Protein AF-U5WAL2-F1 (afdb_monomer_lite)

Secondary structure (DSSP, 8-state):
-EE-BSSGGGGGG--TT-EEEEEE-STT--EEEEEEEEEEEE-SS-TTT-EEEEE--HHHHHHHHH---S-EEEEEE---

pLDDT: mean 82.23, std 10.5, range [48.44, 94.62]

Organism: NCBI:txid1246995

Sequence (80 aa):
MPVRLAEPSALGLIRPGDHVDLFRVDEDAEAIATAALVLDVTGADDPSLGGLLLALTPAEAQRTVTGAGRGYAVLIRPD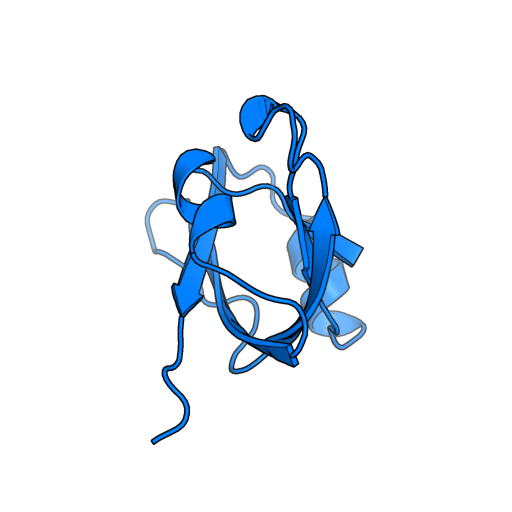G

Radius of gyration: 11.54 Å; chains: 1; bounding box: 32×26×28 Å

Foldseek 3Di:
DWFQALDLVCLVVDAQQWFKFKFFPDPPGDTLDGRWGFHHWPQPVHSNPITTDTDDDPRSVVVRVPDPTSGMHIDTDDPD

Structure (mmCIF, N/CA/C/O backbone):
data_AF-U5WAL2-F1
#
_entry.id   AF-U5WAL2-F1
#
loop_
_atom_site.group_PDB
_atom_site.id
_atom_site.type_symbol
_atom_site.label_atom_id
_atom_site.label_alt_id
_atom_site.label_comp_id
_atom_site.label_asym_id
_atom_site.label_entity_id
_atom_site.label_seq_id
_atom_site.pdbx_PDB_ins_code
_atom_site.Cartn_x
_atom_site.Cartn_y
_atom_site.Cartn_z
_atom_site.occupancy
_atom_site.B_iso_or_equiv
_atom_site.auth_seq_id
_atom_site.auth_comp_id
_atom_site.auth_asym_id
_atom_site.auth_atom_id
_atom_site.pdbx_PDB_model_num
ATOM 1 N N . MET A 1 1 ? 2.398 5.826 4.115 1.00 73.56 1 MET A N 1
ATOM 2 C CA . MET A 1 1 ? 3.879 5.745 4.004 1.00 73.56 1 MET A CA 1
ATOM 3 C C . MET A 1 1 ? 4.234 5.369 2.564 1.00 73.56 1 MET A C 1
ATOM 5 O O . MET A 1 1 ? 3.492 4.557 2.022 1.00 73.56 1 MET A O 1
ATOM 9 N N . PRO A 1 2 ? 5.272 5.956 1.933 1.00 77.12 2 PRO A N 1
ATOM 10 C CA . PRO A 1 2 ? 5.639 5.648 0.547 1.00 77.12 2 PRO A CA 1
ATOM 11 C C . PRO A 1 2 ? 6.379 4.312 0.416 1.00 77.12 2 PRO A C 1
ATOM 13 O O . PRO A 1 2 ? 7.340 4.057 1.139 1.00 77.12 2 PRO A O 1
ATOM 16 N N . VAL A 1 3 ? 5.945 3.485 -0.534 1.00 77.50 3 VAL A N 1
ATOM 17 C CA . VAL A 1 3 ? 6.492 2.160 -0.852 1.00 77.50 3 VAL A CA 1
ATOM 18 C C . VAL A 1 3 ? 6.870 2.112 -2.329 1.00 77.50 3 VAL A C 1
ATOM 20 O O . VAL A 1 3 ? 6.037 2.393 -3.187 1.00 77.50 3 VAL A O 1
ATOM 23 N N . ARG A 1 4 ? 8.114 1.736 -2.642 1.00 81.88 4 ARG A N 1
ATOM 24 C CA . ARG A 1 4 ? 8.576 1.565 -4.029 1.00 81.88 4 ARG A CA 1
ATOM 25 C C . ARG A 1 4 ? 8.444 0.114 -4.466 1.00 81.88 4 ARG A C 1
ATOM 27 O O . ARG A 1 4 ? 8.928 -0.782 -3.773 1.00 81.88 4 ARG A O 1
ATOM 34 N N . LEU A 1 5 ? 7.818 -0.099 -5.618 1.00 78.44 5 LEU A N 1
ATOM 35 C CA . LEU A 1 5 ? 7.694 -1.431 -6.192 1.00 78.44 5 LEU A CA 1
ATOM 36 C C . LEU A 1 5 ? 8.996 -1.858 -6.871 1.00 78.44 5 LEU A C 1
ATOM 38 O O . LEU A 1 5 ? 9.715 -1.030 -7.426 1.00 78.44 5 LEU A O 1
ATOM 42 N N . ALA A 1 6 ? 9.278 -3.158 -6.833 1.00 79.62 6 ALA A N 1
ATOM 43 C CA . ALA A 1 6 ? 10.384 -3.763 -7.564 1.00 79.62 6 ALA A CA 1
ATOM 44 C C . ALA A 1 6 ? 10.160 -3.717 -9.085 1.00 79.62 6 ALA A C 1
ATOM 46 O O . ALA A 1 6 ? 11.121 -3.546 -9.826 1.00 79.62 6 ALA A O 1
ATOM 47 N N . GLU A 1 7 ? 8.901 -3.822 -9.531 1.00 79.81 7 GLU A N 1
ATOM 48 C CA . GLU A 1 7 ? 8.487 -3.628 -10.923 1.00 79.81 7 GLU A CA 1
ATOM 49 C C . GLU A 1 7 ? 7.631 -2.352 -11.028 1.00 79.81 7 GLU A C 1
ATOM 51 O O . GLU A 1 7 ? 6.437 -2.379 -10.713 1.00 79.81 7 GLU A O 1
ATOM 56 N N . PRO A 1 8 ? 8.216 -1.211 -11.436 1.00 75.75 8 PRO A N 1
ATOM 57 C CA . PRO A 1 8 ? 7.521 0.073 -11.440 1.00 75.75 8 PRO A CA 1
ATOM 58 C C . PRO A 1 8 ? 6.319 0.136 -12.386 1.00 75.75 8 PRO A C 1
ATOM 60 O O . PRO A 1 8 ? 5.359 0.851 -12.103 1.00 75.75 8 PRO A O 1
ATOM 63 N N . SER A 1 9 ? 6.331 -0.622 -13.490 1.00 77.69 9 SER A N 1
ATOM 64 C CA . SER A 1 9 ? 5.232 -0.623 -14.467 1.00 77.69 9 SER A CA 1
ATOM 65 C C . SER A 1 9 ? 3.900 -1.109 -13.877 1.00 77.69 9 SER A C 1
ATOM 67 O O . SER A 1 9 ? 2.835 -0.688 -14.333 1.00 77.69 9 SER A O 1
ATOM 69 N N . ALA A 1 10 ? 3.944 -1.907 -12.804 1.00 77.81 10 ALA A N 1
ATOM 70 C CA . ALA A 1 10 ? 2.760 -2.370 -12.085 1.00 77.81 10 ALA A CA 1
ATOM 71 C C . ALA A 1 10 ? 1.982 -1.236 -11.391 1.00 77.81 10 ALA A C 1
ATOM 73 O O . ALA A 1 10 ? 0.791 -1.398 -11.126 1.00 77.81 10 ALA A O 1
ATOM 74 N N . LEU A 1 11 ? 2.604 -0.073 -11.142 1.00 80.06 11 LEU A N 1
ATOM 75 C CA . LEU A 1 11 ? 1.919 1.091 -10.563 1.00 80.06 11 LEU A CA 1
ATOM 76 C C . LEU A 1 11 ? 0.740 1.561 -11.426 1.00 80.06 11 LEU A C 1
ATOM 78 O O . LEU A 1 11 ? -0.262 2.005 -10.881 1.00 80.06 11 LEU A O 1
ATOM 82 N N . GLY A 1 12 ? 0.818 1.413 -12.755 1.00 80.19 12 GLY A N 1
ATOM 83 C CA . GLY A 1 12 ? -0.261 1.814 -13.667 1.00 80.19 12 GLY A CA 1
ATOM 84 C C . GLY A 1 12 ? -1.541 0.975 -13.554 1.00 80.19 12 GLY A C 1
ATOM 85 O O . GLY A 1 12 ? -2.566 1.347 -14.124 1.00 80.19 12 GLY A O 1
ATOM 86 N N . LEU A 1 13 ? -1.494 -0.153 -12.840 1.00 83.62 13 LEU A N 1
ATOM 87 C CA . LEU A 1 13 ? -2.636 -1.048 -12.634 1.00 83.62 13 LEU A CA 1
ATOM 88 C C . LEU A 1 13 ? -3.364 -0.797 -11.311 1.00 83.62 13 LEU A C 1
ATOM 90 O O .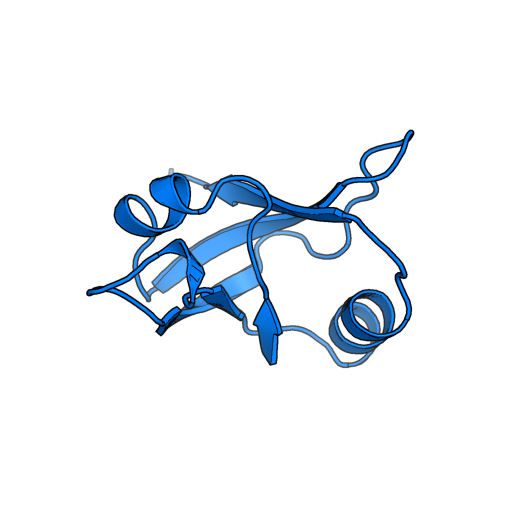 LEU A 1 13 ? -4.490 -1.260 -11.153 1.00 83.62 13 LEU A O 1
ATOM 94 N N . ILE A 1 14 ? -2.727 -0.089 -10.378 1.00 87.38 14 ILE A N 1
ATOM 95 C CA . ILE A 1 14 ? -3.211 0.114 -9.013 1.00 87.38 14 ILE A CA 1
ATOM 96 C C . ILE A 1 14 ? -3.850 1.493 -8.916 1.00 87.38 14 ILE A C 1
ATOM 98 O O . ILE A 1 14 ? -3.333 2.473 -9.456 1.00 87.38 14 ILE A O 1
ATOM 102 N N . ARG A 1 15 ? -4.975 1.586 -8.213 1.00 89.50 15 ARG A N 1
ATOM 103 C CA . ARG A 1 15 ? -5.711 2.832 -8.005 1.00 89.50 15 ARG A CA 1
ATOM 104 C C . ARG A 1 15 ? -5.854 3.149 -6.517 1.00 89.50 15 ARG A C 1
ATOM 106 O O . ARG A 1 15 ? -5.889 2.239 -5.689 1.00 89.50 15 ARG A O 1
ATOM 113 N N . PRO A 1 16 ? -5.979 4.437 -6.153 1.00 91.75 16 PRO A N 1
ATOM 114 C CA . PRO A 1 16 ? -6.430 4.808 -4.818 1.00 91.75 16 PRO A CA 1
ATOM 115 C C . PRO A 1 16 ? -7.776 4.140 -4.505 1.00 91.75 16 PRO A C 1
ATOM 117 O O . PRO A 1 16 ? -8.701 4.209 -5.315 1.00 91.75 16 PRO A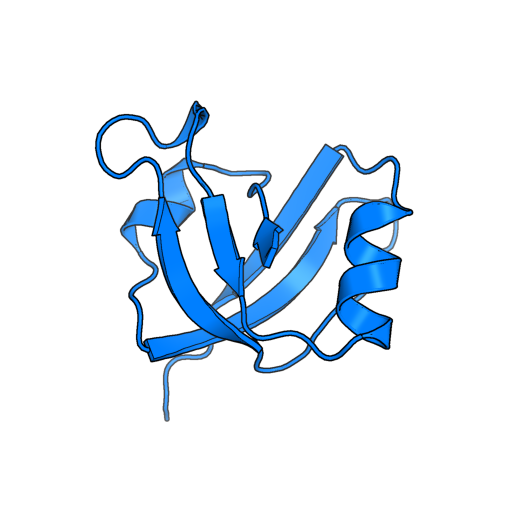 O 1
ATOM 120 N N . GLY A 1 17 ? -7.879 3.510 -3.337 1.00 91.25 17 GLY A N 1
ATOM 121 C CA . GLY A 1 17 ? -9.035 2.711 -2.924 1.00 91.25 17 GLY A CA 1
ATOM 122 C C . GLY A 1 17 ? -8.842 1.197 -3.041 1.00 91.25 17 GLY A C 1
ATOM 123 O O . GLY A 1 17 ? -9.538 0.466 -2.340 1.00 91.25 17 GLY A O 1
ATOM 124 N N . ASP A 1 18 ? -7.883 0.728 -3.846 1.00 92.12 18 ASP A N 1
ATOM 125 C CA . ASP A 1 18 ? -7.586 -0.702 -3.967 1.00 92.12 18 ASP A CA 1
ATOM 126 C C . ASP A 1 18 ? -6.980 -1.262 -2.669 1.00 92.12 18 ASP A C 1
ATOM 128 O O . ASP A 1 18 ? -6.364 -0.540 -1.874 1.00 92.12 18 ASP A O 1
ATOM 132 N N . HIS A 1 19 ? -7.090 -2.579 -2.489 1.00 93.94 19 HIS A N 1
ATOM 133 C CA . HIS A 1 19 ? -6.410 -3.308 -1.422 1.00 93.94 19 HIS A CA 1
ATOM 134 C C . HIS A 1 19 ? -5.291 -4.178 -1.991 1.00 93.94 19 HIS A C 1
ATOM 136 O O . HIS A 1 19 ? -5.483 -4.935 -2.945 1.00 93.94 19 HIS A O 1
ATOM 142 N N . VAL A 1 20 ? -4.115 -4.107 -1.368 1.00 92.56 20 VAL A N 1
ATOM 143 C CA . VAL A 1 20 ? -2.942 -4.877 -1.790 1.00 92.56 20 VAL A CA 1
ATOM 144 C C . VAL A 1 20 ? -2.314 -5.639 -0.633 1.00 92.56 20 VAL A C 1
ATOM 146 O O . VAL A 1 20 ? -2.305 -5.180 0.509 1.00 92.56 20 VAL A O 1
ATOM 149 N N . AS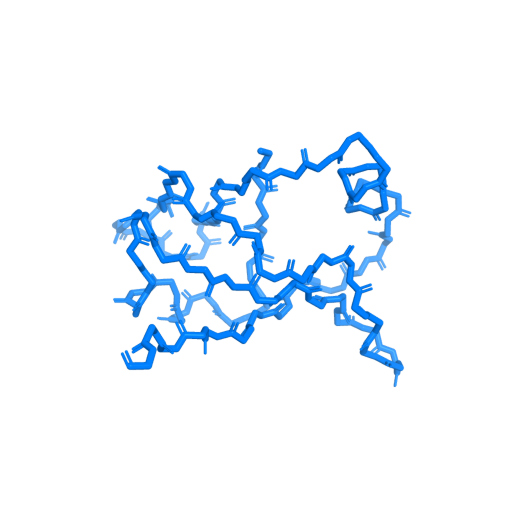P A 1 21 ? -1.735 -6.791 -0.940 1.00 92.81 21 ASP A N 1
ATOM 150 C CA . ASP A 1 21 ? -0.790 -7.447 -0.038 1.00 92.81 21 ASP A CA 1
ATOM 151 C C . ASP A 1 21 ? 0.605 -6.957 -0.354 1.00 92.81 21 ASP A C 1
ATOM 153 O O . ASP A 1 21 ? 0.996 -6.921 -1.518 1.00 92.81 21 ASP A O 1
ATOM 157 N N . LEU A 1 22 ? 1.337 -6.563 0.681 1.00 91.88 22 LEU A N 1
ATOM 158 C CA . LEU A 1 22 ? 2.679 -6.024 0.560 1.00 91.88 22 LEU A CA 1
ATOM 159 C C . LEU A 1 22 ? 3.684 -7.093 0.960 1.00 91.88 22 LEU A C 1
ATOM 161 O O . LEU A 1 22 ? 3.666 -7.563 2.096 1.00 91.88 22 LEU A O 1
ATOM 165 N N . PHE A 1 23 ? 4.607 -7.402 0.060 1.00 90.19 23 PHE A N 1
ATOM 166 C CA . PHE A 1 23 ? 5.683 -8.355 0.287 1.00 90.19 23 PHE A CA 1
ATOM 167 C C . PHE A 1 23 ? 7.030 -7.668 0.149 1.00 90.19 23 PHE A C 1
ATOM 169 O O . PHE A 1 23 ? 7.224 -6.794 -0.704 1.00 90.19 23 PHE A O 1
ATOM 176 N N . ARG A 1 24 ? 7.991 -8.087 0.965 1.00 87.12 24 ARG A N 1
ATOM 177 C CA . ARG A 1 24 ? 9.388 -7.716 0.766 1.00 87.12 24 ARG A CA 1
ATOM 178 C C . ARG A 1 24 ? 10.014 -8.650 -0.266 1.00 87.12 24 ARG A C 1
ATOM 180 O O . ARG A 1 24 ? 9.844 -9.860 -0.191 1.00 87.12 24 ARG A O 1
ATOM 187 N N . VAL A 1 25 ? 10.741 -8.085 -1.230 1.00 81.31 25 VAL A N 1
ATOM 188 C CA . VAL A 1 25 ? 11.496 -8.876 -2.213 1.00 81.31 25 VAL A CA 1
ATOM 189 C C . VAL A 1 25 ? 12.859 -9.232 -1.611 1.00 81.31 25 VAL A C 1
ATOM 191 O O . VAL A 1 25 ? 13.847 -8.515 -1.796 1.00 81.31 25 VAL A O 1
ATOM 194 N N . ASP A 1 26 ? 12.876 -10.313 -0.837 1.00 77.31 26 ASP A N 1
ATOM 195 C CA . ASP A 1 26 ? 14.052 -11.045 -0.352 1.00 77.31 26 ASP A CA 1
ATOM 196 C C . ASP A 1 26 ? 13.947 -12.532 -0.759 1.00 77.31 26 ASP A C 1
ATOM 198 O O . ASP A 1 26 ? 13.121 -12.874 -1.606 1.00 77.31 26 ASP A O 1
ATOM 202 N N . GLU A 1 27 ? 14.815 -13.408 -0.240 1.00 65.00 27 GLU A N 1
ATOM 203 C CA . GLU A 1 27 ? 14.833 -14.828 -0.632 1.00 65.00 27 GLU A CA 1
ATOM 204 C C . GLU A 1 27 ? 13.547 -15.590 -0.250 1.00 65.00 27 GLU A C 1
ATOM 206 O O . GLU A 1 27 ? 13.229 -16.569 -0.922 1.00 65.00 27 GLU A O 1
ATOM 211 N N . ASP A 1 28 ? 12.771 -15.113 0.736 1.00 69.12 28 ASP A N 1
ATOM 212 C CA . ASP A 1 28 ? 11.611 -15.829 1.294 1.00 69.12 28 ASP A CA 1
ATOM 213 C C . ASP A 1 28 ? 10.255 -15.117 1.093 1.00 69.12 28 ASP A C 1
ATOM 215 O O . ASP A 1 28 ? 9.231 -15.598 1.579 1.00 69.12 28 ASP A O 1
ATOM 219 N N . ALA A 1 29 ? 10.211 -14.008 0.343 1.00 70.81 29 ALA A N 1
ATOM 220 C CA . ALA A 1 29 ? 8.989 -13.258 0.022 1.00 70.81 29 ALA A CA 1
ATOM 221 C C . ALA A 1 29 ? 8.074 -13.033 1.248 1.00 70.81 29 ALA A C 1
ATOM 223 O O . ALA A 1 29 ? 6.894 -13.399 1.255 1.00 70.81 29 ALA A O 1
ATOM 224 N N . GLU A 1 30 ? 8.620 -12.433 2.310 1.00 83.50 30 GLU A N 1
ATOM 225 C CA . GLU A 1 30 ? 7.885 -12.199 3.558 1.00 83.50 30 GLU A CA 1
ATOM 226 C C . GLU A 1 30 ? 6.737 -11.188 3.370 1.00 83.50 30 GLU A C 1
ATOM 228 O O . GLU A 1 30 ? 6.938 -10.065 2.890 1.00 83.50 30 GLU A O 1
ATOM 233 N N . ALA A 1 31 ? 5.530 -11.566 3.806 1.00 89.00 31 ALA A N 1
ATOM 234 C CA . ALA A 1 31 ? 4.375 -10.674 3.847 1.00 89.00 31 ALA A CA 1
ATOM 235 C C . ALA A 1 31 ? 4.535 -9.624 4.960 1.00 89.00 31 ALA A C 1
ATOM 237 O O . ALA A 1 31 ? 4.575 -9.943 6.148 1.00 89.00 31 ALA A O 1
ATOM 238 N N . ILE A 1 32 ? 4.587 -8.354 4.568 1.00 90.88 32 ILE A N 1
ATOM 239 C CA . ILE A 1 32 ? 4.704 -7.201 5.465 1.00 90.88 32 ILE A CA 1
ATOM 240 C C . ILE A 1 32 ? 3.333 -6.715 5.921 1.00 90.88 32 ILE A C 1
ATOM 242 O O . ILE A 1 32 ? 3.184 -6.353 7.087 1.00 90.88 32 ILE A O 1
ATOM 246 N N . ALA A 1 33 ? 2.366 -6.689 5.003 1.00 92.62 33 ALA A N 1
ATOM 247 C CA . ALA A 1 33 ? 0.997 -6.258 5.252 1.00 92.62 33 ALA A CA 1
ATOM 248 C C . ALA A 1 33 ? 0.022 -7.031 4.360 1.00 92.62 33 ALA A C 1
ATOM 250 O O . ALA A 1 33 ? 0.369 -7.489 3.270 1.00 92.62 33 ALA A O 1
ATOM 251 N N . THR A 1 34 ? -1.211 -7.164 4.829 1.00 92.94 34 THR A N 1
ATOM 252 C CA . THR A 1 34 ? -2.267 -7.958 4.198 1.00 92.94 34 THR A CA 1
ATOM 253 C C . THR A 1 34 ? -3.507 -7.077 4.078 1.00 92.94 34 THR A C 1
ATOM 255 O O . THR A 1 34 ? -3.955 -6.530 5.081 1.00 92.94 34 THR A O 1
ATOM 258 N N . ALA A 1 35 ? -4.049 -6.930 2.867 1.00 92.50 35 ALA A N 1
ATOM 259 C CA . ALA A 1 35 ? -5.138 -6.006 2.538 1.00 92.50 35 ALA A CA 1
ATOM 260 C C . ALA A 1 35 ? -4.860 -4.552 2.967 1.00 92.50 35 ALA A C 1
ATOM 262 O O . ALA A 1 35 ? -5.717 -3.888 3.548 1.00 92.50 35 ALA A O 1
ATOM 263 N N . ALA A 1 36 ? -3.660 -4.041 2.693 1.00 94.62 36 ALA A N 1
ATOM 264 C CA . ALA A 1 36 ? -3.350 -2.637 2.919 1.00 94.62 36 ALA A CA 1
ATOM 265 C C . ALA A 1 36 ? -4.097 -1.762 1.902 1.00 94.62 36 ALA A C 1
ATOM 267 O O . ALA A 1 36 ? -3.990 -1.980 0.693 1.00 94.62 36 ALA A O 1
ATOM 268 N N . LEU A 1 37 ? -4.823 -0.756 2.394 1.00 94.25 37 LEU A N 1
ATOM 269 C CA . LEU A 1 37 ? -5.511 0.222 1.552 1.00 94.25 37 LEU A CA 1
ATOM 270 C C . LEU A 1 37 ? -4.495 1.123 0.842 1.00 94.25 37 LEU A C 1
ATOM 272 O O . LEU A 1 37 ? -3.616 1.717 1.483 1.00 94.25 37 LEU A O 1
ATOM 276 N N . VAL A 1 38 ? -4.664 1.281 -0.468 1.00 93.19 38 VAL A N 1
ATOM 277 C CA . VAL A 1 38 ? -3.928 2.252 -1.278 1.00 93.19 38 VAL A CA 1
ATOM 278 C C . VAL A 1 38 ? -4.569 3.626 -1.108 1.00 93.19 38 VAL A C 1
ATOM 280 O O . VAL A 1 38 ? -5.703 3.863 -1.515 1.00 93.19 38 VAL A O 1
ATOM 283 N N . LEU A 1 39 ? -3.829 4.546 -0.498 1.00 92.69 39 LEU A N 1
ATOM 284 C CA . LEU A 1 39 ? -4.242 5.934 -0.293 1.00 92.69 39 LEU A CA 1
ATOM 285 C C . LEU A 1 39 ? -3.962 6.796 -1.522 1.00 92.69 39 LEU A C 1
ATOM 287 O O . LEU A 1 39 ? -4.734 7.700 -1.820 1.00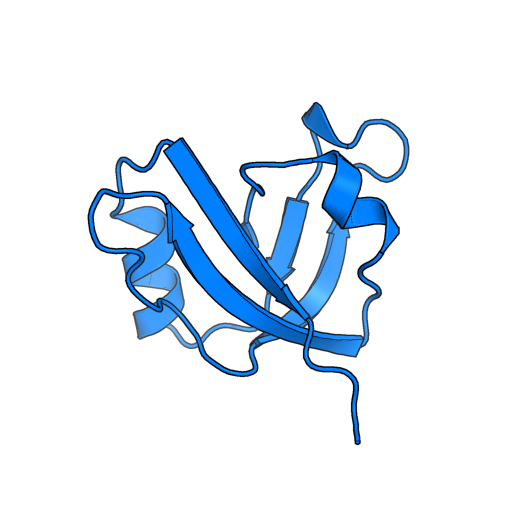 92.69 39 LEU A O 1
ATOM 291 N N . ASP A 1 40 ? -2.844 6.535 -2.198 1.00 91.69 40 ASP A N 1
ATOM 292 C CA . ASP A 1 40 ? -2.427 7.269 -3.390 1.00 91.69 40 ASP A CA 1
ATOM 293 C C . ASP A 1 40 ? -1.368 6.486 -4.180 1.00 91.69 40 ASP A C 1
ATOM 295 O O . ASP A 1 40 ? -0.694 5.604 -3.634 1.00 91.69 40 ASP A O 1
ATOM 299 N N . VAL A 1 41 ? -1.177 6.863 -5.442 1.00 89.00 41 VAL A N 1
ATOM 300 C CA . VAL A 1 41 ? -0.130 6.347 -6.329 1.00 89.00 41 VAL A CA 1
ATOM 301 C C . VAL A 1 41 ? 0.683 7.527 -6.851 1.00 89.00 41 VAL A C 1
ATOM 303 O O . VAL A 1 41 ? 0.172 8.398 -7.550 1.00 89.00 41 VAL A O 1
ATOM 306 N N . THR A 1 42 ? 1.965 7.574 -6.504 1.00 85.25 42 THR A N 1
ATOM 307 C CA . THR A 1 42 ? 2.865 8.666 -6.888 1.00 85.25 42 THR A CA 1
ATOM 308 C C . THR A 1 42 ? 3.679 8.303 -8.126 1.00 85.25 42 THR A C 1
ATOM 310 O O . THR A 1 42 ? 3.890 7.129 -8.422 1.00 85.25 42 THR A O 1
ATOM 313 N N . GLY A 1 43 ? 4.172 9.321 -8.840 1.00 76.62 43 GLY A N 1
ATOM 314 C CA . GLY A 1 43 ? 4.988 9.128 -10.044 1.00 76.62 43 GLY A CA 1
ATOM 315 C C . GLY A 1 43 ? 4.196 8.606 -11.243 1.00 76.62 43 GLY A C 1
ATOM 316 O O . GLY A 1 43 ? 4.724 7.819 -12.016 1.00 76.62 43 GLY A O 1
ATOM 317 N N . ALA A 1 44 ? 2.944 9.048 -11.412 1.00 65.69 44 ALA A N 1
ATOM 318 C CA . ALA A 1 44 ? 2.117 8.692 -12.570 1.00 65.69 44 ALA A CA 1
ATOM 319 C C . ALA A 1 44 ? 2.799 9.012 -13.919 1.00 65.69 44 ALA A C 1
ATOM 321 O O . ALA A 1 44 ? 2.622 8.273 -14.884 1.00 65.69 44 ALA A O 1
ATOM 322 N N . ASP A 1 45 ? 3.616 10.071 -13.956 1.00 70.50 45 ASP A N 1
ATOM 323 C CA . ASP A 1 45 ? 4.358 10.497 -15.150 1.00 70.50 45 ASP A CA 1
ATOM 324 C C . ASP A 1 45 ? 5.733 9.808 -15.301 1.00 70.50 45 ASP A C 1
ATOM 326 O O . ASP A 1 45 ? 6.267 9.736 -16.406 1.00 70.50 45 ASP A O 1
ATOM 330 N N . ASP A 1 46 ? 6.3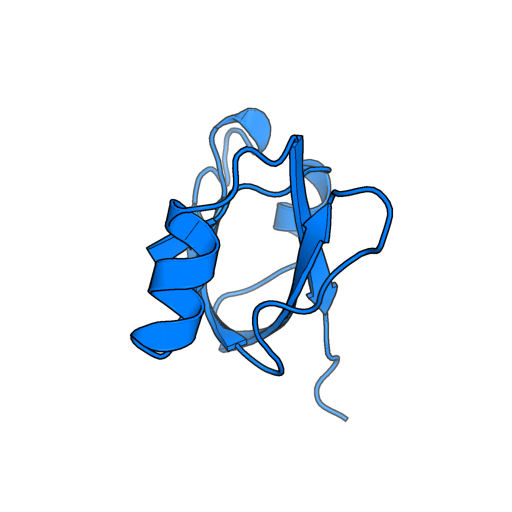05 9.287 -14.206 1.00 71.56 46 ASP A N 1
ATOM 331 C CA . ASP A 1 46 ? 7.543 8.493 -14.194 1.00 71.56 46 ASP A CA 1
ATOM 332 C C . ASP A 1 46 ? 7.468 7.412 -13.099 1.00 71.56 46 ASP A C 1
ATOM 334 O O . ASP A 1 46 ? 7.818 7.659 -11.933 1.00 71.56 46 ASP A O 1
ATOM 338 N N . PRO A 1 47 ? 7.040 6.190 -13.464 1.00 67.12 47 PRO A N 1
ATOM 339 C CA . PRO A 1 47 ? 6.884 5.093 -12.520 1.00 67.12 47 PRO A CA 1
ATOM 340 C C . PRO A 1 47 ? 8.182 4.736 -11.787 1.00 67.12 47 PRO A C 1
ATOM 342 O O . PRO A 1 47 ? 8.126 4.286 -10.644 1.00 67.12 47 PRO A O 1
ATOM 345 N N . SER A 1 48 ? 9.355 4.980 -12.389 1.00 69.12 48 SER A N 1
ATOM 346 C CA . SER A 1 48 ? 10.656 4.682 -11.771 1.00 69.12 48 SER A CA 1
ATOM 347 C C . SER A 1 48 ? 10.953 5.563 -10.551 1.00 69.12 48 SER A C 1
ATOM 349 O O . SER A 1 48 ? 11.664 5.151 -9.630 1.00 69.12 48 SER A O 1
ATOM 351 N N . LEU A 1 49 ? 10.345 6.751 -10.502 1.00 71.50 49 LEU A N 1
ATOM 352 C CA . LEU A 1 49 ? 10.386 7.671 -9.368 1.00 71.50 49 LEU A CA 1
ATOM 353 C C . LEU A 1 49 ? 9.148 7.556 -8.469 1.00 71.50 49 LEU A C 1
ATOM 355 O O . LEU A 1 49 ? 9.154 8.112 -7.364 1.00 71.50 49 LEU A O 1
ATOM 359 N N . GLY A 1 50 ? 8.141 6.796 -8.898 1.00 80.75 50 GLY A N 1
ATOM 360 C CA . GLY A 1 50 ? 6.863 6.596 -8.230 1.00 80.75 50 GLY A CA 1
ATOM 361 C C . GLY A 1 50 ? 6.844 5.564 -7.104 1.00 80.75 50 GLY A C 1
ATOM 362 O O . GLY A 1 50 ? 7.868 5.000 -6.696 1.00 80.75 50 GLY A O 1
ATOM 363 N N . GLY A 1 51 ? 5.645 5.343 -6.569 1.00 87.56 51 GLY A N 1
ATOM 364 C CA . GLY A 1 51 ? 5.384 4.399 -5.489 1.00 87.56 51 GLY A CA 1
ATOM 365 C C . GLY A 1 51 ? 3.937 4.435 -4.999 1.00 87.56 51 GLY A C 1
ATOM 366 O O . GLY A 1 51 ? 3.109 5.194 -5.490 1.00 87.56 51 GLY A O 1
ATOM 367 N N . LEU A 1 52 ? 3.639 3.617 -3.997 1.00 89.38 52 LEU A N 1
ATOM 368 C CA . LEU A 1 52 ? 2.327 3.545 -3.359 1.00 89.38 52 LEU A CA 1
ATOM 369 C C . LEU A 1 52 ? 2.356 4.246 -2.005 1.00 89.38 52 LEU A C 1
ATOM 371 O O . LEU A 1 52 ? 3.267 4.026 -1.204 1.00 89.38 52 LEU A O 1
ATOM 375 N N . LEU A 1 53 ? 1.337 5.048 -1.713 1.00 91.38 53 LEU A N 1
ATOM 376 C CA . LEU A 1 53 ? 1.033 5.461 -0.349 1.00 91.38 53 LEU A CA 1
ATOM 377 C C . LEU A 1 53 ? 0.054 4.454 0.247 1.00 91.38 53 LEU A C 1
ATOM 379 O O . LEU A 1 53 ? -1.096 4.394 -0.167 1.00 91.38 53 LEU A O 1
ATOM 383 N N . LEU A 1 54 ? 0.503 3.682 1.237 1.00 93.81 54 LEU A N 1
ATOM 384 C CA . LEU A 1 54 ? -0.329 2.668 1.892 1.00 93.81 54 LEU A CA 1
ATOM 385 C C . LEU A 1 54 ? -0.752 3.095 3.301 1.00 93.81 54 LEU A C 1
ATOM 387 O O . LEU A 1 54 ? 0.028 3.737 4.027 1.00 93.81 54 LEU A O 1
ATOM 391 N N . ALA A 1 55 ? -1.968 2.701 3.683 1.00 94.62 55 ALA A N 1
ATOM 392 C CA . ALA A 1 55 ? -2.453 2.736 5.056 1.00 94.62 55 ALA A CA 1
ATOM 393 C C . ALA A 1 55 ? -1.936 1.501 5.804 1.00 94.62 55 ALA A C 1
ATOM 395 O O . ALA A 1 55 ? -2.453 0.400 5.637 1.00 94.62 55 ALA A O 1
ATOM 396 N N . LEU A 1 56 ? -0.895 1.696 6.612 1.00 94.06 56 LEU A N 1
ATOM 397 C CA . LEU A 1 56 ? -0.265 0.644 7.405 1.00 94.06 56 LEU A CA 1
ATOM 398 C C . LEU A 1 56 ? -0.437 0.918 8.896 1.00 94.06 56 LEU A C 1
ATOM 400 O O . LEU A 1 56 ? -0.440 2.073 9.332 1.00 94.06 56 LEU A O 1
ATOM 404 N N . THR A 1 57 ? -0.491 -0.144 9.692 1.00 93.88 57 THR A N 1
ATOM 405 C CA . THR A 1 57 ? -0.302 -0.047 11.140 1.00 93.88 57 THR A CA 1
ATOM 406 C C . THR A 1 57 ? 1.144 0.358 11.467 1.00 93.88 57 THR A C 1
ATOM 408 O O . THR A 1 57 ? 2.056 0.141 10.661 1.00 93.88 57 THR A O 1
ATOM 411 N N . PRO A 1 58 ? 1.413 0.899 12.672 1.00 91.69 58 PRO A N 1
ATOM 412 C CA . PRO A 1 58 ? 2.775 1.254 13.071 1.00 91.69 58 PRO A CA 1
ATOM 413 C C . PRO A 1 58 ? 3.776 0.091 12.978 1.00 91.69 58 PRO A C 1
ATOM 415 O O . PRO A 1 58 ? 4.926 0.300 12.599 1.00 91.69 58 PRO A O 1
ATOM 418 N N . ALA A 1 59 ? 3.345 -1.140 13.275 1.00 90.12 59 ALA A N 1
ATOM 419 C CA . ALA A 1 59 ? 4.202 -2.322 13.201 1.00 90.12 59 ALA A CA 1
ATOM 420 C C . ALA A 1 59 ? 4.584 -2.682 11.752 1.00 90.12 59 ALA A C 1
ATOM 422 O O . ALA A 1 59 ? 5.745 -2.974 11.475 1.00 90.12 59 ALA A O 1
ATOM 423 N N . GLU A 1 60 ? 3.634 -2.628 10.818 1.00 92.94 60 GLU A N 1
ATOM 424 C CA . GLU A 1 60 ? 3.870 -2.895 9.389 1.00 92.94 60 GLU A CA 1
ATOM 425 C C . GLU A 1 60 ? 4.732 -1.796 8.748 1.00 92.94 60 GLU A C 1
ATOM 427 O O . GLU A 1 60 ? 5.665 -2.080 7.990 1.00 92.94 60 GLU A O 1
ATOM 432 N N . ALA A 1 61 ? 4.480 -0.535 9.115 1.00 89.31 61 ALA A N 1
ATOM 433 C CA . ALA A 1 61 ? 5.300 0.596 8.695 1.00 89.31 61 ALA A CA 1
ATOM 434 C C . ALA A 1 61 ? 6.753 0.440 9.167 1.00 89.31 61 ALA A C 1
ATOM 436 O O . ALA A 1 61 ? 7.679 0.614 8.376 1.00 89.31 61 ALA A O 1
ATOM 437 N N . GLN A 1 62 ? 6.966 0.034 10.424 1.00 87.94 62 GLN A N 1
ATOM 438 C CA . GLN A 1 62 ? 8.309 -0.193 10.953 1.00 87.94 62 GLN A CA 1
ATOM 439 C C . GLN A 1 62 ? 9.061 -1.261 10.150 1.00 87.94 62 GLN A C 1
ATOM 441 O O . GLN A 1 62 ? 10.207 -1.028 9.765 1.00 87.94 62 GLN A O 1
ATOM 446 N N . ARG A 1 63 ? 8.412 -2.391 9.832 1.00 85.94 63 ARG A N 1
ATOM 447 C CA . ARG A 1 63 ? 9.025 -3.466 9.027 1.00 85.94 63 ARG A CA 1
ATOM 448 C C . ARG A 1 63 ? 9.460 -2.982 7.643 1.00 85.94 63 ARG A C 1
ATOM 450 O O . ARG A 1 63 ? 10.511 -3.396 7.156 1.00 85.94 63 ARG A O 1
ATOM 457 N N . THR A 1 64 ? 8.701 -2.057 7.061 1.00 82.75 64 THR A N 1
ATOM 458 C CA . THR A 1 64 ? 8.986 -1.460 5.748 1.00 82.75 64 THR A CA 1
ATOM 459 C C . THR A 1 64 ? 10.198 -0.515 5.761 1.00 82.75 64 THR A C 1
ATOM 461 O O . THR A 1 64 ? 10.904 -0.379 4.766 1.00 82.75 64 THR A O 1
ATOM 464 N N . VAL A 1 65 ? 10.491 0.142 6.884 1.00 78.62 65 VAL A N 1
ATOM 465 C CA . VAL A 1 65 ? 11.660 1.038 6.996 1.00 78.62 65 VAL A CA 1
ATOM 466 C C . VAL A 1 65 ? 12.938 0.261 7.330 1.00 78.62 65 VAL A C 1
ATOM 468 O O . VAL A 1 65 ? 14.030 0.654 6.930 1.00 78.62 65 VAL A O 1
ATOM 471 N N . THR A 1 66 ? 12.824 -0.853 8.054 1.00 68.50 66 THR A N 1
ATOM 472 C CA . THR A 1 66 ? 13.981 -1.608 8.570 1.00 68.50 66 THR A CA 1
ATOM 473 C C . THR A 1 66 ? 14.599 -2.600 7.584 1.00 68.50 66 THR A C 1
ATOM 475 O O . THR A 1 66 ? 15.657 -3.158 7.865 1.00 68.50 66 THR A O 1
ATOM 478 N N . GLY A 1 67 ? 13.949 -2.863 6.449 1.00 64.12 67 GLY A N 1
ATOM 479 C CA . GLY A 1 67 ? 14.423 -3.832 5.464 1.00 64.12 67 GLY A CA 1
ATOM 480 C C . GLY A 1 67 ? 15.378 -3.220 4.441 1.00 64.12 67 GLY A C 1
ATOM 481 O O . GLY A 1 67 ? 14.960 -2.405 3.625 1.00 64.12 67 GLY A O 1
ATOM 482 N N . ALA A 1 68 ? 16.630 -3.684 4.402 1.00 58.34 68 ALA A N 1
ATOM 483 C CA . ALA A 1 68 ? 17.539 -3.466 3.271 1.00 58.34 68 ALA A CA 1
ATOM 484 C C . ALA A 1 68 ? 17.151 -4.382 2.087 1.00 58.34 68 ALA A C 1
ATOM 486 O O . ALA A 1 68 ? 17.885 -5.296 1.725 1.00 58.34 68 ALA A O 1
ATOM 487 N N . GLY A 1 69 ? 15.944 -4.206 1.545 1.00 60.94 69 GLY A N 1
ATOM 488 C CA . GLY A 1 69 ? 15.409 -5.008 0.439 1.00 60.94 69 GLY A CA 1
ATOM 489 C C . GLY A 1 69 ? 15.630 -4.355 -0.929 1.00 60.94 69 GLY A C 1
ATOM 490 O O . GLY A 1 69 ? 15.777 -3.138 -1.027 1.00 60.94 69 GLY A O 1
ATOM 491 N N . ARG A 1 70 ? 15.591 -5.155 -2.005 1.00 67.81 70 ARG A N 1
ATOM 492 C CA . ARG A 1 70 ? 15.664 -4.681 -3.407 1.00 67.81 70 ARG A CA 1
ATOM 493 C C . ARG A 1 70 ? 14.410 -3.921 -3.875 1.00 67.81 70 ARG A C 1
ATOM 495 O O . ARG A 1 70 ? 14.363 -3.468 -5.013 1.00 67.81 70 ARG A O 1
ATOM 502 N N . GLY A 1 71 ? 13.411 -3.788 -3.007 1.00 78.25 71 GLY A N 1
ATOM 503 C CA . GLY A 1 71 ? 12.112 -3.188 -3.285 1.00 78.25 71 GLY A CA 1
ATOM 504 C C . GLY A 1 71 ? 10.988 -4.024 -2.682 1.00 78.25 71 GLY A C 1
ATOM 505 O O . GLY A 1 71 ? 11.232 -4.979 -1.937 1.00 78.25 71 GLY A O 1
ATOM 506 N N . TYR A 1 72 ? 9.756 -3.661 -3.018 1.00 85.81 72 TYR A N 1
ATOM 507 C CA . TYR A 1 72 ? 8.554 -4.352 -2.566 1.00 85.81 72 TYR A CA 1
ATOM 508 C C . TYR A 1 72 ? 7.796 -4.964 -3.741 1.00 85.81 72 TYR A C 1
ATOM 510 O O . TYR A 1 72 ? 7.776 -4.409 -4.838 1.00 85.81 72 TYR A O 1
ATOM 518 N N . ALA A 1 73 ? 7.156 -6.101 -3.510 1.00 87.62 73 ALA A N 1
ATOM 519 C CA . ALA A 1 73 ? 6.168 -6.657 -4.419 1.00 87.62 73 ALA A CA 1
ATOM 520 C C . ALA A 1 73 ? 4.780 -6.431 -3.825 1.00 87.62 73 ALA A C 1
ATOM 522 O O . ALA A 1 73 ? 4.617 -6.381 -2.604 1.00 87.62 73 ALA A O 1
ATOM 523 N N . VAL A 1 74 ? 3.784 -6.291 -4.693 1.00 89.00 74 VAL A N 1
ATOM 524 C CA . VAL A 1 74 ? 2.389 -6.188 -4.275 1.00 89.00 74 VAL A CA 1
ATOM 525 C C . VAL A 1 74 ? 1.527 -7.182 -5.030 1.00 89.00 74 VAL A C 1
ATOM 527 O O . VAL A 1 74 ? 1.720 -7.392 -6.226 1.00 89.00 74 VAL A O 1
ATOM 530 N N . LEU A 1 75 ? 0.568 -7.777 -4.328 1.00 88.50 75 LEU A N 1
ATOM 531 C CA . LEU A 1 75 ? -0.505 -8.559 -4.930 1.00 88.50 75 LEU A CA 1
ATOM 532 C C . LEU A 1 75 ? -1.796 -7.754 -4.824 1.00 88.50 75 LEU A C 1
ATOM 534 O O . LEU A 1 75 ? -2.220 -7.403 -3.725 1.00 88.50 75 LEU A O 1
ATOM 538 N N . ILE A 1 76 ? -2.398 -7.446 -5.971 1.00 86.81 76 ILE A N 1
ATOM 539 C CA . ILE A 1 76 ? -3.675 -6.736 -6.037 1.00 86.81 76 ILE A CA 1
ATOM 540 C C . ILE A 1 76 ? -4.769 -7.718 -5.645 1.00 86.81 76 ILE A C 1
ATOM 542 O O . ILE A 1 76 ? -4.879 -8.793 -6.239 1.00 86.81 76 ILE A O 1
ATOM 546 N N . ARG A 1 77 ? -5.584 -7.346 -4.661 1.00 81.50 77 ARG A N 1
ATOM 547 C CA . ARG A 1 77 ? -6.828 -8.051 -4.387 1.00 81.50 77 ARG A CA 1
ATOM 548 C C . ARG A 1 77 ? -7.897 -7.420 -5.265 1.00 81.50 77 ARG A C 1
ATOM 550 O O . ARG A 1 77 ? -8.284 -6.289 -4.985 1.00 81.50 77 ARG A O 1
ATOM 557 N N . PRO A 1 78 ? -8.362 -8.091 -6.330 1.00 64.00 78 PRO A N 1
ATOM 558 C CA . PRO A 1 78 ? -9.628 -7.692 -6.908 1.00 64.00 78 PRO A CA 1
ATOM 559 C C . PRO A 1 78 ? -10.665 -7.822 -5.794 1.00 64.00 78 PRO A C 1
ATOM 561 O O . PRO A 1 78 ? -10.786 -8.890 -5.186 1.00 64.00 78 PRO A O 1
ATOM 564 N N . ASP A 1 79 ? -11.352 -6.727 -5.482 1.00 62.53 79 ASP A N 1
ATOM 565 C CA . ASP A 1 79 ? -12.566 -6.815 -4.684 1.00 62.53 79 ASP A CA 1
ATOM 566 C C . ASP A 1 79 ? -13.467 -7.851 -5.380 1.00 62.53 79 ASP A C 1
ATOM 568 O O . ASP A 1 79 ? -13.650 -7.791 -6.600 1.00 62.53 79 ASP A O 1
ATOM 572 N N . GLY A 1 80 ? -13.888 -8.876 -4.633 1.00 48.44 80 GLY A N 1
ATOM 573 C CA . GLY A 1 80 ? -14.673 -9.994 -5.166 1.00 48.44 80 GLY A CA 1
ATOM 574 C C . GLY A 1 80 ? -15.979 -9.559 -5.816 1.00 48.44 80 GLY A C 1
ATOM 575 O O . GLY A 1 80 ? -16.585 -8.577 -5.332 1.00 48.44 80 GLY A O 1
#